Protein AF-A0A0D2RJH6-F1 (afdb_monomer)

Structure (mmCIF, N/CA/C/O backbone):
data_AF-A0A0D2RJH6-F1
#
_entry.id   AF-A0A0D2RJH6-F1
#
loop_
_atom_site.group_PDB
_atom_site.id
_atom_site.type_symbol
_atom_site.label_atom_id
_atom_site.label_alt_id
_atom_site.label_comp_id
_atom_site.label_asym_id
_atom_site.label_entity_id
_atom_site.label_seq_id
_atom_site.pdbx_PDB_ins_code
_atom_site.Cartn_x
_atom_site.Cartn_y
_atom_site.Cartn_z
_atom_site.occupancy
_atom_site.B_iso_or_equiv
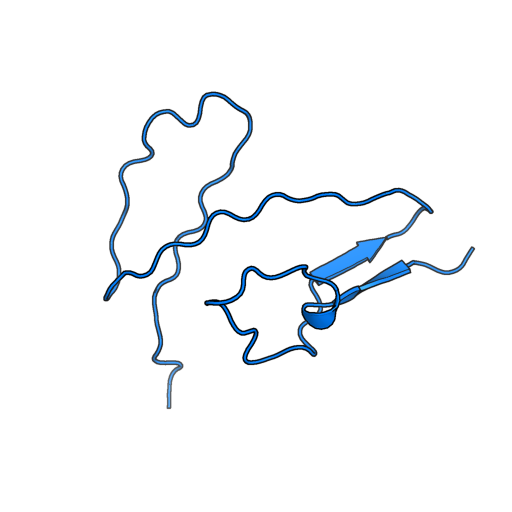_atom_site.auth_seq_id
_atom_site.auth_comp_id
_atom_site.auth_asym_id
_atom_site.auth_atom_id
_atom_site.pdbx_PDB_model_num
ATOM 1 N N . MET A 1 1 ? -16.856 -3.479 19.196 1.00 54.19 1 MET A N 1
ATOM 2 C CA . MET A 1 1 ? -16.593 -3.103 17.790 1.00 54.19 1 MET A CA 1
ATOM 3 C C . MET A 1 1 ? -15.267 -3.722 17.404 1.00 54.19 1 MET A C 1
ATOM 5 O O . MET A 1 1 ? -14.288 -3.465 18.091 1.00 54.19 1 MET A O 1
ATOM 9 N N . CYS A 1 2 ? -15.258 -4.611 16.413 1.00 62.28 2 CYS A N 1
ATOM 10 C CA . CYS A 1 2 ? -14.037 -5.275 15.967 1.00 62.28 2 CYS A CA 1
ATOM 11 C C . CYS A 1 2 ? -13.197 -4.291 15.138 1.00 62.28 2 CYS A C 1
ATOM 13 O O . CYS A 1 2 ? -13.774 -3.592 14.302 1.00 62.28 2 CYS A O 1
ATOM 15 N N . PRO A 1 3 ? -11.881 -4.198 15.372 1.00 78.75 3 PRO A N 1
ATOM 16 C CA . PRO A 1 3 ? -11.007 -3.394 14.534 1.00 78.75 3 PRO A CA 1
ATOM 17 C C . PRO A 1 3 ? -10.965 -3.961 13.109 1.00 78.75 3 PRO A C 1
ATOM 19 O O . PRO A 1 3 ? -10.961 -5.178 12.922 1.00 78.75 3 PRO A O 1
ATOM 22 N N . GLY A 1 4 ? -10.956 -3.080 12.109 1.00 88.00 4 GLY A N 1
ATOM 23 C CA . GLY A 1 4 ? -10.733 -3.472 10.716 1.00 88.00 4 GLY A CA 1
ATOM 24 C C . GLY A 1 4 ? -9.243 -3.695 10.477 1.00 88.00 4 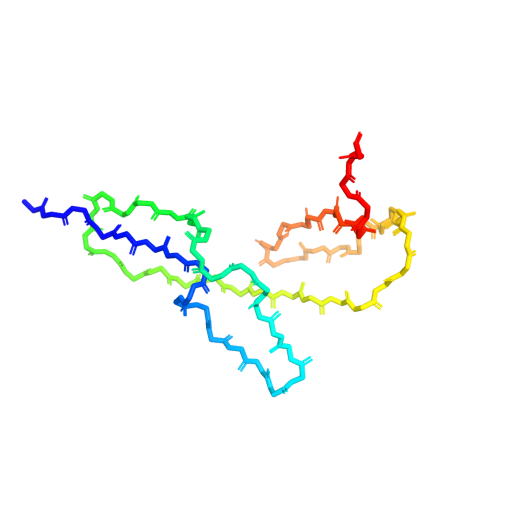GLY A C 1
ATOM 25 O O . GLY A 1 4 ? -8.434 -2.886 10.922 1.00 88.00 4 GLY A O 1
ATOM 26 N N . TYR A 1 5 ? -8.864 -4.772 9.796 1.00 92.31 5 TYR A N 1
ATOM 27 C CA . TYR A 1 5 ? -7.473 -5.038 9.424 1.00 92.31 5 TYR A CA 1
ATOM 28 C C . TYR A 1 5 ? -7.304 -4.780 7.935 1.00 92.31 5 TYR A C 1
ATOM 30 O O . TYR A 1 5 ? -8.070 -5.312 7.140 1.00 92.31 5 TYR A O 1
ATOM 38 N N . VAL A 1 6 ? -6.316 -3.961 7.586 1.00 94.25 6 VAL A N 1
ATOM 39 C CA . VAL A 1 6 ? -5.969 -3.642 6.200 1.00 94.25 6 VAL A CA 1
ATOM 40 C C . VAL A 1 6 ? -4.628 -4.286 5.885 1.00 94.25 6 VAL A C 1
ATOM 42 O O . VAL A 1 6 ? -3.651 -4.123 6.630 1.00 94.25 6 VAL A O 1
ATOM 45 N N . THR A 1 7 ? -4.587 -5.016 4.782 1.00 95.94 7 THR A N 1
ATOM 46 C CA . THR A 1 7 ? -3.420 -5.740 4.276 1.00 95.94 7 THR A CA 1
ATOM 47 C C . THR A 1 7 ? -3.036 -5.237 2.890 1.00 95.94 7 THR A C 1
ATOM 49 O O . THR A 1 7 ? -3.776 -4.486 2.254 1.00 95.94 7 THR A O 1
ATOM 52 N N . ALA A 1 8 ? -1.868 -5.649 2.398 1.00 96.31 8 ALA A N 1
ATOM 53 C CA . ALA A 1 8 ? -1.444 -5.320 1.043 1.00 96.31 8 ALA A CA 1
ATOM 54 C C . ALA A 1 8 ? -2.422 -5.862 -0.016 1.00 96.31 8 ALA A C 1
ATOM 56 O O . ALA A 1 8 ? -2.604 -5.225 -1.047 1.00 96.31 8 ALA A O 1
ATOM 57 N N . GLN A 1 9 ? -3.113 -6.977 0.244 1.00 95.38 9 GLN A N 1
ATOM 58 C CA . GLN A 1 9 ? -4.128 -7.513 -0.668 1.00 95.38 9 GLN A CA 1
ATOM 59 C C . GLN A 1 9 ? -5.284 -6.536 -0.953 1.00 95.38 9 GLN A C 1
ATOM 61 O O . GLN A 1 9 ? -5.882 -6.608 -2.025 1.00 95.38 9 GLN A O 1
ATOM 66 N N . ASP A 1 10 ? -5.581 -5.615 -0.034 1.00 95.00 10 ASP A N 1
ATOM 67 C CA . ASP A 1 10 ? -6.691 -4.661 -0.156 1.00 95.00 10 ASP A CA 1
ATOM 68 C C . ASP A 1 10 ? -6.366 -3.467 -1.078 1.00 95.00 10 ASP A C 1
ATOM 70 O O . ASP A 1 10 ? -7.215 -2.608 -1.330 1.00 95.00 10 ASP A O 1
ATOM 74 N N . VAL A 1 11 ? -5.134 -3.384 -1.592 1.00 95.12 11 VAL A N 1
ATOM 75 C CA . VAL A 1 11 ? -4.700 -2.305 -2.484 1.00 95.12 11 VAL A CA 1
ATOM 76 C C . VAL A 1 11 ? -5.222 -2.540 -3.903 1.00 95.12 11 VAL A C 1
ATOM 78 O O . VAL A 1 11 ? -4.961 -3.566 -4.529 1.00 95.12 11 VAL A O 1
ATOM 81 N N . ILE A 1 12 ? -5.907 -1.540 -4.458 1.00 95.62 12 ILE A N 1
ATOM 82 C CA . ILE A 1 12 ? -6.370 -1.554 -5.850 1.00 95.62 12 ILE A CA 1
ATOM 83 C C . ILE A 1 12 ? -5.200 -1.190 -6.772 1.00 95.62 12 ILE A C 1
ATOM 85 O O . ILE A 1 12 ? -4.623 -0.107 -6.660 1.00 95.62 12 ILE A O 1
ATOM 89 N N . LEU A 1 13 ? -4.862 -2.088 -7.700 1.00 94.62 13 LEU A N 1
ATOM 90 C CA . LEU A 1 13 ? -3.699 -1.951 -8.580 1.00 94.62 13 LEU A CA 1
ATOM 91 C C . LEU A 1 13 ? -4.081 -1.597 -10.024 1.00 94.62 13 LEU A C 1
ATOM 93 O O . LEU A 1 13 ? -5.094 -2.080 -10.535 1.00 94.62 13 LEU A O 1
ATOM 97 N N . PRO A 1 14 ? -3.246 -0.814 -10.732 1.00 94.94 14 PRO A N 1
ATOM 98 C CA . PRO A 1 14 ? -3.318 -0.709 -12.184 1.00 94.94 14 PRO A CA 1
ATOM 99 C C . PRO A 1 14 ? -2.755 -1.980 -12.865 1.00 94.94 14 PRO A C 1
ATOM 101 O O . PRO A 1 14 ? -1.998 -2.725 -12.245 1.00 94.94 14 PRO A O 1
ATOM 104 N N . PRO A 1 15 ? -3.017 -2.205 -14.169 1.00 92.88 15 PRO A N 1
ATOM 105 C CA . PRO A 1 15 ? -2.674 -3.458 -14.864 1.00 92.88 15 PRO A CA 1
ATOM 106 C C . PRO A 1 15 ? -1.185 -3.844 -14.914 1.00 92.88 15 PRO A C 1
ATOM 108 O O . PRO A 1 15 ? -0.863 -4.990 -15.206 1.00 92.88 15 PRO A O 1
ATOM 111 N N . PHE A 1 16 ? -0.269 -2.899 -14.689 1.00 91.06 16 PHE A N 1
ATOM 112 C CA . PHE A 1 16 ? 1.181 -3.100 -14.843 1.00 91.06 16 PHE A CA 1
ATOM 113 C C . PHE A 1 16 ? 1.925 -3.238 -13.510 1.00 91.06 16 PHE A C 1
ATOM 115 O O . PHE A 1 16 ? 3.149 -3.105 -13.469 1.00 91.06 16 PHE A O 1
ATOM 122 N N . VAL A 1 17 ? 1.191 -3.425 -12.415 1.00 92.69 17 VAL A N 1
ATOM 123 C CA . VAL A 1 17 ? 1.729 -3.447 -11.055 1.00 92.69 17 VAL A CA 1
ATOM 124 C C . VAL A 1 17 ? 1.242 -4.708 -10.366 1.00 92.69 17 VAL A C 1
ATOM 126 O O . VAL A 1 17 ? 0.070 -5.058 -10.452 1.00 92.69 17 VAL A O 1
ATOM 129 N N . GLU A 1 18 ? 2.152 -5.370 -9.663 1.00 93.81 18 GLU A N 1
ATOM 130 C CA . GLU A 1 18 ? 1.880 -6.581 -8.902 1.00 93.81 18 GLU A CA 1
ATOM 131 C C . GLU A 1 18 ? 2.365 -6.403 -7.464 1.00 93.81 18 GLU A C 1
ATOM 133 O O . GLU A 1 18 ? 3.417 -5.809 -7.210 1.00 93.81 18 GLU A O 1
ATOM 138 N N . ILE A 1 19 ? 1.593 -6.939 -6.523 1.00 93.75 19 ILE A N 1
ATOM 139 C CA . ILE A 1 19 ? 1.990 -7.059 -5.124 1.00 93.75 19 ILE A CA 1
ATOM 140 C C . ILE A 1 19 ? 2.630 -8.428 -4.938 1.00 93.75 19 ILE A C 1
ATOM 142 O O . ILE A 1 19 ? 1.958 -9.449 -5.044 1.00 93.75 19 ILE A O 1
ATOM 146 N N . VAL A 1 20 ? 3.928 -8.434 -4.639 1.00 92.94 20 VAL A N 1
ATOM 147 C CA . VAL A 1 20 ? 4.698 -9.672 -4.441 1.00 92.94 20 VAL A CA 1
ATOM 148 C C . VAL A 1 20 ? 4.357 -10.344 -3.106 1.00 92.94 20 VAL A C 1
ATOM 150 O O . VAL A 1 20 ? 4.276 -11.565 -3.036 1.00 92.94 20 VAL A O 1
ATOM 153 N N . ASP A 1 21 ? 4.143 -9.555 -2.049 1.00 93.88 21 ASP A N 1
ATOM 154 C CA . ASP A 1 21 ? 3.710 -10.031 -0.731 1.00 93.88 21 ASP A CA 1
ATOM 155 C C . ASP A 1 21 ? 2.368 -9.392 -0.377 1.00 93.88 21 ASP A C 1
ATOM 157 O O . ASP A 1 21 ? 2.292 -8.226 0.011 1.00 93.88 21 ASP A O 1
ATOM 161 N N . ASN A 1 22 ? 1.294 -10.159 -0.548 1.00 95.44 22 ASN A N 1
ATOM 162 C CA . ASN A 1 22 ? -0.071 -9.707 -0.290 1.00 95.44 22 ASN A CA 1
ATOM 163 C C . ASN A 1 22 ? -0.484 -9.846 1.185 1.00 95.44 22 ASN A C 1
ATOM 165 O O . ASN A 1 22 ? -1.530 -9.327 1.573 1.00 95.44 22 ASN A O 1
ATOM 169 N N . THR A 1 23 ? 0.337 -10.501 2.010 1.00 94.69 23 THR A N 1
ATOM 170 C CA . THR A 1 23 ? 0.041 -10.754 3.428 1.00 94.69 23 THR A CA 1
ATOM 171 C C . THR A 1 23 ? 0.522 -9.637 4.341 1.00 94.69 23 THR A C 1
ATOM 173 O O . THR A 1 23 ? 0.159 -9.597 5.519 1.00 94.69 23 THR A O 1
ATOM 176 N N . GLN A 1 24 ? 1.330 -8.718 3.809 1.00 95.12 24 GLN A N 1
ATOM 177 C CA . GLN A 1 24 ? 1.901 -7.632 4.582 1.00 95.12 24 GLN A CA 1
ATOM 178 C C . GLN A 1 24 ? 0.798 -6.791 5.242 1.00 95.12 24 GLN A C 1
ATOM 180 O O . GLN A 1 24 ? -0.100 -6.265 4.582 1.00 95.12 24 GLN A O 1
ATOM 185 N N . HIS A 1 25 ? 0.882 -6.656 6.567 1.00 94.69 25 HIS A N 1
ATOM 186 C CA . HIS A 1 25 ? 0.001 -5.786 7.343 1.00 94.69 25 HIS A CA 1
ATOM 187 C C . HIS A 1 25 ? 0.283 -4.316 7.016 1.00 94.69 25 HIS A C 1
ATOM 189 O O . HIS A 1 25 ? 1.441 -3.897 6.985 1.00 94.69 25 HIS A O 1
ATOM 195 N N . VAL A 1 26 ? -0.780 -3.546 6.772 1.00 93.69 26 VAL A N 1
ATOM 196 C CA . VAL A 1 26 ? -0.702 -2.114 6.445 1.00 93.69 26 VAL A CA 1
ATOM 197 C C . VAL A 1 26 ? -1.194 -1.273 7.617 1.00 93.69 26 VAL A C 1
ATOM 199 O O . VAL A 1 26 ? -0.493 -0.369 8.069 1.00 93.69 26 VAL A O 1
ATOM 202 N N . ALA A 1 27 ? -2.401 -1.551 8.119 1.00 94.31 27 ALA A N 1
ATOM 203 C CA . ALA A 1 27 ? -3.001 -0.775 9.198 1.00 94.31 27 ALA A CA 1
ATOM 204 C C . ALA A 1 27 ? -4.050 -1.575 9.979 1.00 94.31 27 ALA A C 1
ATOM 206 O O . ALA A 1 27 ? -4.659 -2.519 9.477 1.00 94.31 27 ALA A O 1
ATOM 207 N N . SER A 1 28 ? -4.291 -1.149 11.217 1.00 94.06 28 SER A N 1
ATOM 208 C CA . SER A 1 28 ? -5.412 -1.611 12.038 1.00 94.06 28 SER A CA 1
ATOM 209 C C . SER A 1 28 ? -6.315 -0.421 12.349 1.00 94.06 28 SER A C 1
ATOM 211 O O . SER A 1 28 ? -5.891 0.541 12.991 1.00 94.06 28 SER A O 1
ATOM 213 N N . LEU A 1 29 ? -7.562 -0.474 11.896 1.00 94.00 29 LEU A N 1
ATOM 214 C CA . LEU A 1 29 ? -8.571 0.557 12.101 1.00 94.00 29 LEU A CA 1
ATOM 215 C C . LEU A 1 29 ? -9.253 0.345 13.450 1.00 94.00 29 LEU A C 1
ATOM 217 O O . LEU A 1 29 ? -9.931 -0.655 13.668 1.00 94.00 29 LEU A O 1
ATOM 221 N N . THR A 1 30 ? -9.104 1.301 14.362 1.00 91.62 30 THR A N 1
ATOM 222 C CA . THR A 1 30 ? -9.732 1.250 15.696 1.00 91.62 30 THR A CA 1
ATOM 223 C C . THR A 1 30 ? -11.191 1.704 15.690 1.00 91.62 30 THR A C 1
ATOM 225 O O . THR A 1 30 ? -11.929 1.452 16.643 1.00 91.62 30 THR A O 1
ATOM 228 N N . LYS A 1 31 ? -11.613 2.374 14.616 1.00 89.31 31 LYS A N 1
ATOM 229 C CA . LYS A 1 31 ? -12.971 2.864 14.381 1.00 89.31 31 LYS A CA 1
ATOM 230 C C . LYS A 1 31 ? -13.405 2.480 12.965 1.00 89.31 31 LYS A C 1
ATOM 232 O O . LYS A 1 31 ? -12.541 2.369 12.097 1.00 89.31 31 LYS A O 1
ATOM 237 N N . PRO A 1 32 ? -14.713 2.312 12.719 1.00 86.62 32 PRO A N 1
ATOM 238 C CA . PRO A 1 32 ? -15.232 2.088 11.376 1.00 86.62 32 PRO A CA 1
ATOM 239 C C . PRO A 1 32 ? -15.160 3.399 10.582 1.00 86.62 32 PRO A C 1
ATOM 241 O O . PRO A 1 32 ? -16.081 4.211 10.627 1.00 86.62 32 PRO A O 1
ATOM 244 N N . ILE A 1 33 ? -14.025 3.633 9.928 1.00 90.06 33 ILE A N 1
ATOM 245 C CA . ILE A 1 33 ? -13.783 4.772 9.041 1.00 90.06 33 ILE A CA 1
ATOM 246 C C . ILE A 1 33 ? -13.347 4.260 7.673 1.00 90.06 33 ILE A C 1
ATOM 248 O O . ILE A 1 33 ? -12.727 3.200 7.581 1.00 90.06 33 ILE A O 1
ATOM 252 N N . ASP A 1 34 ? -13.608 5.050 6.639 1.00 90.19 34 ASP A N 1
ATOM 253 C CA . ASP A 1 34 ? -13.081 4.784 5.307 1.00 90.19 34 ASP A CA 1
ATOM 254 C C . ASP A 1 34 ? -11.631 5.274 5.228 1.00 90.19 34 ASP A C 1
ATOM 256 O O . ASP A 1 34 ? -11.338 6.451 5.458 1.00 90.19 34 ASP A O 1
ATOM 260 N N . LEU A 1 35 ? -10.709 4.361 4.919 1.00 90.94 35 LEU A N 1
ATOM 261 C CA . LEU A 1 35 ? -9.301 4.672 4.693 1.00 90.94 35 LEU A CA 1
ATOM 262 C C . LEU A 1 35 ? -9.037 4.753 3.187 1.00 90.94 35 LEU A C 1
ATOM 264 O O . LEU A 1 35 ? -9.091 3.742 2.494 1.00 90.94 35 LEU A O 1
ATOM 268 N N . CYS A 1 36 ? -8.706 5.945 2.690 1.00 92.06 36 CYS A N 1
ATOM 269 C CA . CYS A 1 36 ? -8.318 6.166 1.299 1.00 92.06 36 CYS A CA 1
ATOM 270 C C . CYS A 1 36 ? -6.905 6.757 1.247 1.00 92.06 36 CYS A C 1
ATOM 272 O O . CYS A 1 36 ? -6.666 7.841 1.779 1.00 92.06 36 CYS A O 1
ATOM 274 N N . ILE A 1 37 ? -5.967 6.037 0.626 1.00 91.12 37 ILE A N 1
ATOM 275 C CA . ILE A 1 37 ? -4.571 6.458 0.461 1.00 91.12 37 ILE A CA 1
ATOM 276 C C . ILE A 1 37 ? -4.220 6.372 -1.024 1.00 91.12 37 ILE A C 1
ATOM 278 O O . ILE A 1 37 ? -4.279 5.299 -1.622 1.00 91.12 37 ILE A O 1
ATOM 282 N N . GLY A 1 38 ? -3.82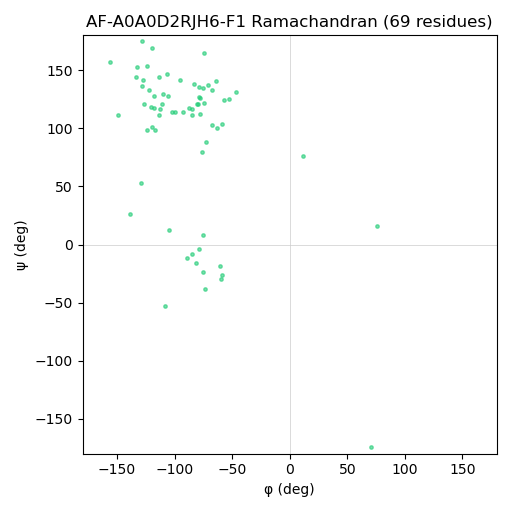5 7.500 -1.613 1.00 91.50 38 GLY A N 1
ATOM 283 C CA . GLY A 1 38 ? -3.255 7.531 -2.956 1.00 91.50 38 GLY A CA 1
ATOM 284 C C . GLY A 1 38 ? -1.789 7.104 -2.932 1.00 91.50 38 GLY A C 1
ATOM 285 O O . GLY A 1 38 ? -0.994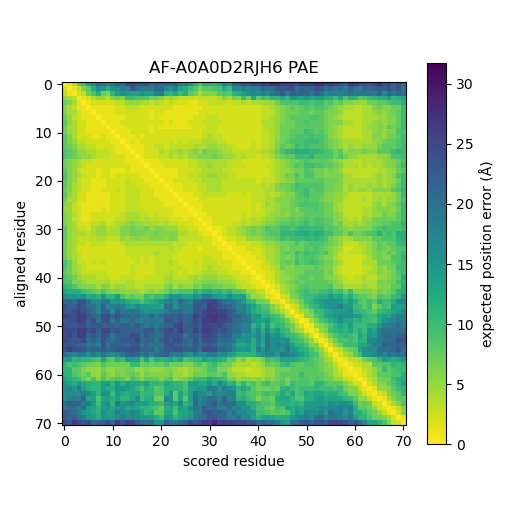 7.665 -2.181 1.00 91.50 38 GLY A O 1
ATOM 286 N N . LEU A 1 39 ? -1.425 6.129 -3.766 1.00 89.31 39 LEU A N 1
ATOM 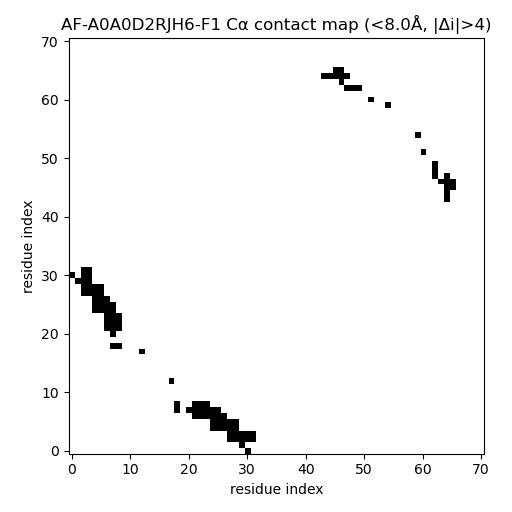287 C CA . LEU A 1 39 ? -0.045 5.668 -3.915 1.00 89.31 39 LEU A CA 1
ATOM 288 C C . LEU A 1 39 ? 0.491 6.070 -5.288 1.00 89.31 39 LEU A C 1
ATOM 290 O O . LEU A 1 39 ? -0.038 5.656 -6.319 1.00 89.31 39 LEU A O 1
ATOM 294 N N . GLN A 1 40 ? 1.572 6.849 -5.300 1.00 86.81 40 GLN A N 1
ATOM 295 C CA . GLN A 1 40 ? 2.336 7.126 -6.511 1.00 86.81 40 GLN A CA 1
ATOM 296 C C . GLN A 1 40 ? 3.603 6.276 -6.495 1.00 86.81 40 GLN A C 1
ATOM 298 O O . GLN A 1 40 ? 4.485 6.463 -5.658 1.00 86.81 40 GLN A O 1
ATOM 303 N N . ILE A 1 41 ? 3.685 5.339 -7.432 1.00 84.88 41 ILE A N 1
ATOM 304 C CA . ILE A 1 41 ? 4.833 4.449 -7.592 1.00 84.88 41 ILE A CA 1
ATOM 305 C C . ILE A 1 41 ? 5.533 4.740 -8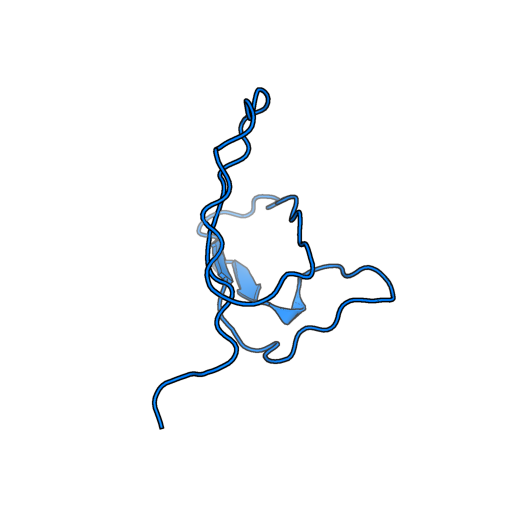.911 1.00 84.88 41 ILE A C 1
ATOM 307 O O . ILE A 1 41 ? 4.908 5.052 -9.923 1.00 84.88 41 ILE A O 1
ATOM 311 N N . GLU A 1 42 ? 6.853 4.625 -8.903 1.00 83.19 42 GLU A N 1
ATOM 312 C CA . GLU A 1 42 ? 7.677 4.801 -10.089 1.00 83.19 42 GLU A CA 1
ATOM 313 C C . GLU A 1 42 ? 8.689 3.668 -10.176 1.00 83.19 42 GLU A C 1
ATOM 315 O O . GLU A 1 42 ? 9.221 3.213 -9.167 1.00 83.19 42 GLU A O 1
ATOM 320 N N . ARG A 1 43 ? 8.993 3.220 -11.394 1.00 80.50 43 ARG A N 1
ATOM 321 C CA . ARG A 1 43 ? 10.053 2.238 -11.617 1.00 80.50 43 ARG A CA 1
ATOM 322 C C . ARG A 1 43 ? 11.388 2.966 -11.730 1.00 80.50 43 ARG A C 1
ATOM 324 O O . ARG A 1 43 ? 11.632 3.640 -12.726 1.00 80.50 43 ARG A O 1
ATOM 331 N N . ASN A 1 44 ? 12.263 2.790 -10.746 1.00 75.75 44 ASN A N 1
ATOM 332 C CA . ASN A 1 44 ? 13.622 3.335 -10.764 1.00 75.75 44 ASN A CA 1
ATOM 333 C C . ASN A 1 44 ? 14.672 2.241 -10.475 1.00 75.75 44 ASN A C 1
ATOM 335 O O . ASN A 1 44 ? 14.317 1.087 -10.224 1.00 75.75 44 ASN A O 1
ATOM 339 N N . ARG A 1 45 ? 15.967 2.569 -10.563 1.00 71.00 45 ARG A N 1
ATOM 340 C CA . ARG A 1 45 ? 17.090 1.666 -10.251 1.00 71.00 45 ARG A CA 1
ATOM 341 C C . ARG A 1 45 ? 17.974 2.270 -9.157 1.00 71.00 45 ARG A C 1
ATOM 343 O O . ARG A 1 45 ? 18.401 3.410 -9.292 1.00 71.00 45 ARG A O 1
ATOM 350 N N . GLY A 1 46 ? 18.325 1.465 -8.151 1.00 66.06 46 GLY A N 1
ATOM 351 C CA . GLY A 1 46 ? 19.236 1.856 -7.069 1.00 66.06 46 GLY A CA 1
ATOM 352 C C . GLY A 1 46 ? 18.641 2.878 -6.093 1.00 66.06 46 GLY A C 1
ATOM 353 O O . GLY A 1 46 ? 17.467 3.222 -6.181 1.00 66.06 46 GLY A O 1
ATOM 354 N N . TYR A 1 47 ? 19.463 3.359 -5.156 1.00 60.25 47 TYR A N 1
ATOM 355 C CA . TYR A 1 47 ? 19.090 4.441 -4.246 1.00 60.25 47 TYR A CA 1
ATOM 356 C C . TYR A 1 47 ? 19.193 5.777 -4.986 1.00 60.25 47 TYR A C 1
ATOM 358 O O . TYR A 1 47 ? 20.283 6.199 -5.373 1.00 60.25 47 TYR A O 1
ATOM 366 N N . GLY A 1 48 ? 18.054 6.416 -5.225 1.00 62.16 48 GLY A N 1
ATOM 367 C CA . GLY A 1 48 ? 17.987 7.717 -5.867 1.00 62.16 48 GLY A CA 1
ATOM 368 C C . GLY A 1 48 ? 17.245 8.677 -4.962 1.00 62.16 48 GLY A C 1
ATOM 369 O O . GLY A 1 48 ? 16.020 8.691 -4.999 1.00 62.16 48 GLY A O 1
ATOM 370 N N . ILE A 1 49 ? 17.987 9.499 -4.213 1.00 56.44 49 ILE A N 1
ATOM 371 C CA . ILE A 1 49 ? 17.408 10.607 -3.451 1.00 56.44 49 ILE A CA 1
ATOM 372 C C . ILE A 1 49 ? 16.707 11.515 -4.456 1.00 56.44 49 ILE A C 1
ATOM 374 O O . ILE A 1 49 ? 17.348 12.272 -5.191 1.00 56.44 49 ILE A O 1
ATOM 378 N N . LYS A 1 50 ? 15.381 11.443 -4.517 1.00 60.66 50 LYS A N 1
ATOM 379 C CA . LYS A 1 50 ? 14.621 12.454 -5.238 1.00 60.66 50 LYS A CA 1
ATOM 380 C C . LYS A 1 50 ? 14.629 13.711 -4.389 1.00 60.66 50 LYS A C 1
ATOM 382 O O . LYS A 1 50 ? 14.150 13.705 -3.258 1.00 60.66 50 LYS A O 1
ATOM 387 N N . THR A 1 51 ? 15.141 14.805 -4.944 1.00 58.91 51 THR A N 1
ATOM 388 C CA . THR A 1 51 ? 14.877 16.138 -4.407 1.00 58.91 51 THR A CA 1
ATOM 389 C C . THR A 1 51 ? 13.359 16.278 -4.291 1.00 58.91 51 THR A C 1
ATOM 391 O O . THR A 1 51 ? 12.678 16.032 -5.294 1.00 58.91 51 THR A O 1
ATOM 394 N N . PRO A 1 52 ? 12.801 16.615 -3.116 1.00 58.56 52 PRO A N 1
ATOM 395 C CA . PRO A 1 52 ? 11.363 16.769 -2.979 1.00 58.56 52 PRO A CA 1
ATOM 396 C C . PRO A 1 52 ? 10.927 17.919 -3.886 1.00 58.56 52 PRO A C 1
ATOM 398 O O . PRO A 1 52 ? 11.125 19.092 -3.578 1.00 58.56 52 PRO A O 1
ATOM 401 N N . LYS A 1 53 ? 10.388 17.586 -5.062 1.00 57.09 53 LYS A N 1
ATOM 402 C CA . LYS A 1 53 ? 9.724 18.553 -5.927 1.00 57.09 53 LYS A CA 1
ATOM 403 C C . LYS A 1 53 ? 8.466 18.961 -5.188 1.00 57.09 53 LYS A C 1
ATOM 405 O O . LYS A 1 53 ? 7.537 18.170 -5.147 1.00 57.09 53 LYS A O 1
ATOM 410 N N . ASN A 1 54 ? 8.500 20.144 -4.581 1.00 56.06 54 ASN A N 1
ATOM 411 C CA . ASN A 1 54 ? 7.368 20.924 -4.086 1.00 56.06 54 ASN A CA 1
ATOM 412 C C . ASN A 1 54 ? 6.036 20.151 -4.054 1.00 56.06 54 ASN A C 1
ATOM 414 O O . ASN A 1 54 ? 5.180 20.304 -4.925 1.00 56.06 54 ASN A O 1
ATOM 418 N N . PHE A 1 55 ? 5.902 19.283 -3.053 1.00 59.34 55 PHE A N 1
ATOM 419 C CA . PHE A 1 55 ? 4.708 18.490 -2.802 1.00 59.34 55 PHE A CA 1
ATOM 420 C C . PHE A 1 55 ? 3.652 19.407 -2.178 1.00 59.34 55 PHE A C 1
ATOM 422 O O . PHE A 1 55 ? 3.501 19.478 -0.963 1.00 59.34 55 PHE A O 1
ATOM 429 N N . HIS A 1 56 ? 2.986 20.197 -3.015 1.00 54.41 56 HIS A N 1
ATOM 430 C CA . HIS A 1 56 ? 2.078 21.263 -2.585 1.00 54.41 56 HIS A CA 1
ATOM 431 C C . HIS A 1 56 ? 0.711 20.781 -2.053 1.00 54.41 56 HIS A C 1
ATOM 433 O O . HIS A 1 56 ? -0.142 21.620 -1.795 1.00 54.41 56 HIS A O 1
ATOM 439 N N . ASP A 1 57 ? 0.496 19.475 -1.850 1.00 68.44 57 ASP A N 1
ATOM 440 C CA . ASP A 1 57 ? -0.858 18.909 -1.692 1.00 68.44 57 ASP A CA 1
ATOM 441 C C . ASP A 1 57 ? -0.987 17.826 -0.597 1.00 68.44 57 ASP A C 1
ATOM 443 O O . ASP A 1 57 ? -1.813 16.925 -0.675 1.00 68.44 57 ASP A O 1
ATOM 447 N N . GLY A 1 58 ? -0.128 17.855 0.431 1.00 74.62 58 GLY A N 1
ATOM 448 C CA . GLY A 1 58 ? -0.207 16.892 1.545 1.00 74.62 58 GLY A CA 1
ATOM 449 C C . GLY A 1 58 ? 0.317 15.483 1.229 1.00 74.62 58 GLY A C 1
ATOM 450 O O . GLY A 1 58 ? 0.053 14.544 1.976 1.00 74.62 58 GLY A O 1
ATOM 451 N N . SER A 1 59 ? 1.079 15.317 0.145 1.00 81.69 59 SER A N 1
ATOM 452 C CA . SER A 1 59 ? 1.771 14.064 -0.174 1.00 81.69 59 SER A CA 1
ATOM 453 C C . SER A 1 59 ? 3.101 13.945 0.575 1.00 81.69 59 SER A C 1
ATOM 455 O O . SER A 1 59 ? 3.890 14.891 0.605 1.00 81.69 59 SER A O 1
ATOM 457 N N . TYR A 1 60 ? 3.392 12.755 1.097 1.00 81.81 60 TYR A N 1
ATOM 458 C CA . TYR A 1 60 ? 4.613 12.464 1.848 1.00 81.81 60 TYR A CA 1
ATOM 459 C C . TYR A 1 60 ? 5.502 11.494 1.055 1.00 81.81 60 TYR A C 1
ATOM 461 O O . TYR A 1 60 ? 5.073 10.369 0.794 1.00 81.81 60 TYR A O 1
ATOM 469 N N . PRO A 1 61 ? 6.720 11.894 0.639 1.00 77.44 61 PRO A N 1
ATOM 470 C CA . PRO A 1 61 ? 7.601 11.014 -0.119 1.00 77.44 61 PRO A CA 1
ATOM 471 C C . PRO A 1 61 ? 8.162 9.896 0.767 1.00 77.44 61 PRO A C 1
ATOM 473 O O . PRO A 1 61 ? 8.618 10.139 1.883 1.00 77.44 61 PRO A O 1
ATOM 476 N N . ILE A 1 62 ? 8.180 8.678 0.229 1.00 78.00 62 ILE A N 1
ATOM 477 C CA . ILE A 1 62 ? 8.840 7.508 0.817 1.00 78.00 62 ILE A CA 1
ATOM 478 C C . ILE A 1 62 ? 9.926 7.076 -0.169 1.00 78.00 62 ILE A C 1
ATOM 480 O O . ILE A 1 62 ? 9.643 6.897 -1.353 1.00 78.00 62 ILE A O 1
ATOM 484 N N . ASP A 1 63 ? 11.164 6.927 0.301 1.00 69.56 63 ASP A N 1
ATOM 485 C CA . ASP A 1 63 ? 12.306 6.577 -0.549 1.00 69.56 63 ASP A CA 1
ATOM 486 C C . ASP A 1 63 ? 12.901 5.223 -0.144 1.00 69.56 63 ASP A C 1
ATOM 488 O O . ASP A 1 63 ? 13.664 5.132 0.818 1.00 69.56 63 ASP A O 1
ATOM 492 N N . VAL A 1 64 ? 12.525 4.162 -0.868 1.00 69.50 64 VAL A N 1
ATOM 493 C CA . VAL A 1 64 ? 13.131 2.824 -0.773 1.00 69.50 64 VAL A CA 1
ATOM 494 C C . VAL A 1 64 ? 13.055 2.133 -2.143 1.00 69.50 64 VAL A C 1
ATOM 496 O O . VAL A 1 64 ? 11.983 1.729 -2.583 1.00 69.50 64 VAL A O 1
ATOM 499 N N . PHE A 1 65 ? 14.203 1.939 -2.802 1.00 65.38 65 PHE A N 1
ATOM 500 C CA . PHE A 1 65 ? 14.326 1.229 -4.090 1.00 65.38 65 PHE A CA 1
ATOM 501 C C . PHE A 1 65 ? 15.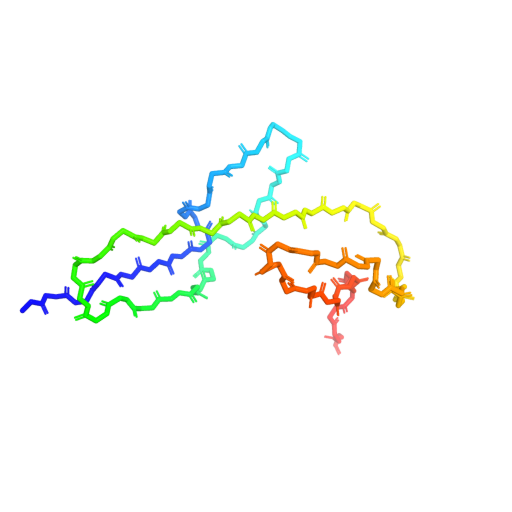416 0.147 -4.046 1.00 65.38 65 PHE A C 1
ATOM 503 O O . PHE A 1 65 ? 16.328 0.105 -4.876 1.00 65.38 65 PHE A O 1
ATOM 510 N N . MET A 1 66 ? 15.347 -0.741 -3.053 1.00 66.31 66 MET A N 1
ATOM 511 C CA . MET A 1 66 ? 16.298 -1.846 -2.902 1.00 66.31 66 MET A CA 1
ATOM 512 C C . MET A 1 66 ? 15.606 -3.192 -3.123 1.00 66.31 66 MET A C 1
ATOM 514 O O . MET A 1 66 ? 14.786 -3.619 -2.317 1.00 66.31 66 MET A O 1
ATOM 518 N N . LEU A 1 67 ? 15.958 -3.864 -4.225 1.00 63.44 67 LEU A N 1
ATOM 519 C CA . LEU A 1 67 ? 15.524 -5.239 -4.514 1.00 63.44 67 LEU A CA 1
ATOM 520 C C . LEU A 1 67 ? 16.284 -6.268 -3.661 1.00 63.44 67 LEU A C 1
ATOM 522 O O . LEU A 1 67 ? 15.794 -7.369 -3.430 1.00 63.44 67 LEU A O 1
ATOM 526 N N . VAL A 1 68 ? 17.482 -5.911 -3.191 1.00 67.69 68 VAL A N 1
ATOM 527 C CA . VAL A 1 68 ? 18.307 -6.783 -2.356 1.00 67.69 68 VAL A CA 1
ATOM 528 C C . VAL A 1 68 ? 17.910 -6.584 -0.900 1.00 67.69 68 VAL A C 1
ATOM 530 O O . VAL A 1 68 ? 18.059 -5.496 -0.347 1.00 67.69 68 VAL A O 1
ATOM 533 N N . ARG A 1 69 ? 17.417 -7.653 -0.279 1.00 64.50 69 ARG A N 1
ATOM 534 C CA . ARG A 1 69 ? 17.388 -7.798 1.179 1.00 64.50 69 ARG A CA 1
ATOM 535 C C . ARG A 1 69 ? 18.642 -8.591 1.560 1.00 64.50 69 ARG A C 1
ATOM 537 O O . ARG A 1 69 ? 19.043 -9.452 0.782 1.00 64.50 69 ARG A O 1
ATOM 544 N N . ASN A 1 70 ? 19.293 -8.247 2.676 1.00 64.94 70 ASN A N 1
ATOM 545 C CA . ASN A 1 70 ? 20.515 -8.925 3.132 1.00 64.94 70 ASN A CA 1
ATOM 546 C C . ASN A 1 70 ? 20.340 -10.453 3.057 1.00 64.94 70 ASN A C 1
ATOM 548 O O . ASN A 1 70 ? 19.303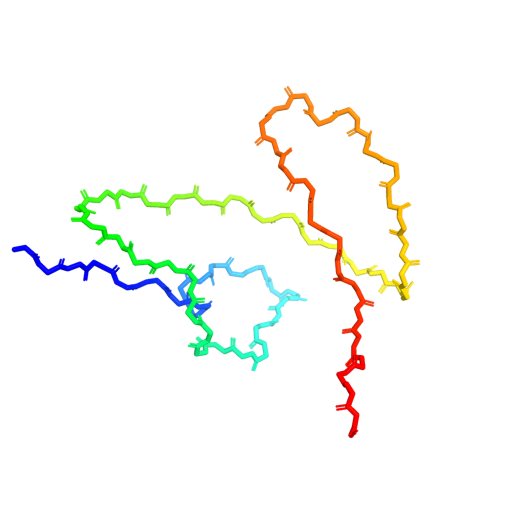 -10.960 3.488 1.00 64.94 70 ASN A O 1
ATOM 552 N N . ALA A 1 71 ? 21.329 -11.124 2.462 1.00 58.53 71 ALA A N 1
ATOM 553 C CA . ALA A 1 71 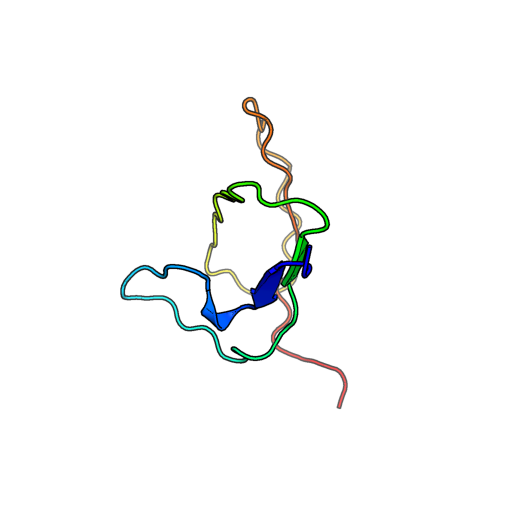? 21.420 -12.580 2.384 1.00 58.53 71 ALA A CA 1
ATOM 554 C C . ALA A 1 71 ? 21.898 -13.175 3.713 1.00 58.53 71 ALA A C 1
ATOM 556 O O . ALA A 1 71 ? 22.703 -12.496 4.395 1.00 58.53 71 ALA A O 1
#

Mean predicted aligned error: 8.44 Å

Radius of gyration: 15.21 Å; Cα contacts (8 Å, |Δi|>4): 53; chains: 1; bounding box: 38×34×33 Å

Sequence (71 aa):
MCPGYVTAQDVILPPFVEIVDNTQHVASLTKPIDLCIGLQIERNRGYGIKTPKNFHDGSYPIDVFMLVRNA

InterPro domains:
  IPR036643 DNA-directed RNA polymerase, insert domain superfamily [G3DSA:2.170.120.12] (1-67)
  IPR036643 DNA-directed RNA polymerase, insert domain superfamily [SSF56553] (3-63)

Organism: Gossypium raimondii (NCBI:txid29730)

Secondary structure (DSSP, 8-state):
-PPEEEEGGG----TT---S-S--EEEEESSS-------------S---------TTS---------PPP-

Foldseek 3Di:
DAKDWDFQLPDDDDPVDDDPDRGHTDDTHPDPDDDDDDDDDDDDDDFDPDDPPCPPDPDDDDTDDDPDDPD

pLDDT: mean 80.65, std 14.27, range [54.19, 96.31]

Solvent-accessible surface area (backbone atoms only — not comparable to full-atom values): 5388 Å² total; per-residue (Å²): 134,83,61,48,78,43,38,45,63,76,60,89,71,61,99,91,59,82,76,89,63,44,78,45,79,72,48,74,34,88,59,102,68,90,86,83,82,89,83,90,84,81,95,80,78,55,87,68,90,71,76,83,72,79,62,87,78,87,64,82,92,81,91,83,54,71,92,75,69,92,128